Protein AF-A0A1G9VEW6-F1 (afdb_monomer_lite)

Foldseek 3Di:
DPPAQQLADLVQLVVLLVVLVVLLCCLVPPNDPDDVSVVSNVSSVLSNVCSVVNHDPVCVVVPRDGDPPDDD

Radius of gyration: 14.06 Å; chains: 1; bounding box: 30×27×40 Å

Secondary structure (DSSP, 8-state):
-------S-HHHHHHHHHHHHHHHHHHHHHSPTTHHHHHHHHHHHHHHHHHHHT--HHHHHTTPPPPPTT--

Sequence (72 aa):
MFFLQRNLPAWERALRLGGALLLACAGLLWLPAGWPMALALAGAAGLGLTGIAGFCPACALVGRKPVAKGKP

pLDDT: mean 87.22, std 14.07, range [40.34, 97.88]

Structure (mmCIF, N/CA/C/O backbone):
data_AF-A0A1G9VEW6-F1
#
_entry.id   AF-A0A1G9VEW6-F1
#
loop_
_atom_site.group_PDB
_atom_site.id
_atom_site.type_symbol
_atom_site.label_atom_id
_atom_site.label_alt_id
_atom_site.label_comp_id
_atom_site.label_asym_id
_atom_site.label_entity_id
_atom_site.label_seq_id
_atom_site.pdbx_PDB_ins_code
_atom_site.Cartn_x
_atom_site.Cartn_y
_atom_site.Cartn_z
_atom_site.occupancy
_atom_site.B_iso_or_equiv
_atom_site.auth_seq_id
_atom_site.auth_comp_id
_atom_site.auth_asym_id
_atom_site.auth_atom_id
_atom_site.pdbx_PDB_model_num
ATOM 1 N N . MET A 1 1 ? 0.608 18.639 14.006 1.00 40.34 1 MET A N 1
ATOM 2 C CA . MET A 1 1 ? 0.065 17.324 14.411 1.00 40.34 1 MET A CA 1
ATOM 3 C C . MET A 1 1 ? -1.080 16.998 13.465 1.00 40.34 1 MET A C 1
ATOM 5 O O . MET A 1 1 ? -2.103 17.663 13.542 1.00 40.34 1 MET A O 1
ATOM 9 N N . PHE A 1 2 ? -0.912 16.083 12.510 1.00 52.06 2 PHE A N 1
ATOM 10 C CA . PHE A 1 2 ? -2.027 15.706 11.634 1.00 52.06 2 PHE A CA 1
ATOM 11 C C . PHE A 1 2 ? -3.031 14.867 12.438 1.00 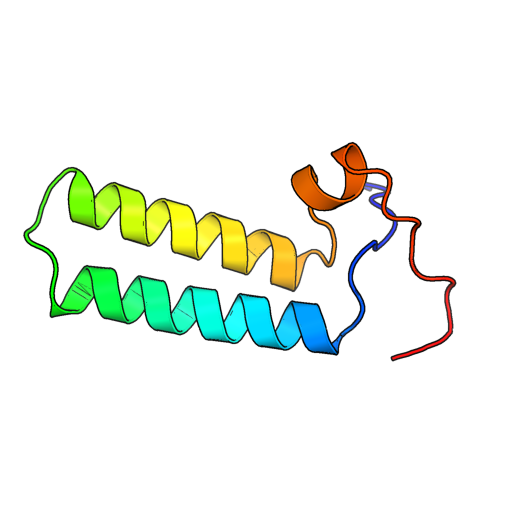52.06 2 PHE A C 1
ATOM 13 O O . PHE A 1 2 ? -2.767 13.709 12.753 1.00 52.06 2 PHE A O 1
ATOM 20 N N . PHE A 1 3 ? -4.168 15.461 12.807 1.00 62.34 3 PHE A N 1
ATOM 21 C CA . PHE A 1 3 ? -5.265 14.792 13.514 1.00 62.34 3 PHE A CA 1
ATOM 22 C C . PHE A 1 3 ? -6.118 13.966 12.537 1.00 62.34 3 PHE A C 1
ATOM 24 O O . PHE A 1 3 ? -7.281 14.263 12.288 1.00 62.34 3 PHE A O 1
ATOM 31 N N . LEU A 1 4 ? -5.535 12.917 11.955 1.00 68.75 4 LEU A N 1
ATOM 32 C CA . LEU A 1 4 ? -6.283 11.936 11.167 1.00 68.75 4 LEU A CA 1
ATOM 33 C C . LEU A 1 4 ? -6.866 10.892 12.122 1.00 68.75 4 LEU A C 1
ATOM 35 O O . LEU A 1 4 ? -6.136 10.066 12.675 1.00 68.75 4 LEU A O 1
ATOM 39 N N . GLN A 1 5 ? -8.182 10.932 12.345 1.00 77.06 5 GLN A N 1
ATOM 40 C CA . GLN A 1 5 ? -8.844 9.881 13.115 1.00 77.06 5 GLN A CA 1
ATOM 41 C C . GLN A 1 5 ? -8.742 8.546 12.372 1.00 77.06 5 GLN A C 1
ATOM 43 O O . GLN A 1 5 ? -9.118 8.443 11.206 1.00 77.06 5 GLN A O 1
ATOM 48 N N . ARG A 1 6 ? -8.234 7.512 13.053 1.00 79.56 6 ARG A N 1
ATOM 49 C CA . ARG A 1 6 ? -8.076 6.180 12.463 1.00 79.56 6 ARG A CA 1
ATOM 50 C C . ARG A 1 6 ? -9.430 5.613 12.044 1.00 79.56 6 ARG A C 1
ATOM 52 O O . ARG A 1 6 ? -10.349 5.497 12.850 1.00 79.56 6 ARG A O 1
ATOM 59 N N . ASN A 1 7 ? -9.514 5.230 10.778 1.00 86.50 7 ASN A N 1
ATOM 60 C CA . ASN A 1 7 ? -10.712 4.662 10.160 1.00 86.50 7 ASN A CA 1
ATOM 61 C C . ASN A 1 7 ? -10.575 3.149 9.919 1.00 86.50 7 ASN A C 1
ATOM 63 O O . ASN A 1 7 ? -11.556 2.469 9.638 1.00 86.50 7 ASN A O 1
ATOM 67 N N . LEU A 1 8 ? -9.351 2.615 10.014 1.00 84.88 8 LEU A N 1
ATOM 68 C CA . LEU A 1 8 ? -9.076 1.203 9.767 1.00 84.88 8 LEU A CA 1
ATOM 69 C C . LEU A 1 8 ? -8.764 0.438 11.068 1.00 84.88 8 LEU A C 1
ATOM 71 O O . LEU A 1 8 ? -7.815 0.828 11.758 1.00 84.88 8 LEU A O 1
ATOM 75 N N . PRO A 1 9 ? -9.482 -0.661 11.381 1.00 88.56 9 PRO A N 1
ATOM 76 C CA . PRO A 1 9 ? -9.081 -1.643 12.398 1.00 88.56 9 PRO A CA 1
ATOM 77 C C . PRO A 1 9 ? -7.740 -2.331 12.078 1.00 88.56 9 PRO A C 1
ATOM 79 O O . PRO A 1 9 ? -7.290 -2.325 10.928 1.00 88.56 9 PRO A O 1
ATOM 82 N N . ALA A 1 10 ? -7.095 -2.960 13.074 1.00 87.25 10 ALA A N 1
ATOM 83 C CA . ALA A 1 10 ? -5.772 -3.566 12.886 1.00 87.25 10 ALA A CA 1
ATOM 84 C C . ALA A 1 10 ? -5.730 -4.663 11.815 1.00 87.25 10 ALA A C 1
ATOM 86 O O . ALA A 1 10 ? -4.743 -4.743 11.085 1.00 87.25 10 ALA A O 1
ATOM 87 N N . TRP A 1 11 ? -6.786 -5.468 11.663 1.00 87.38 11 TRP A N 1
ATOM 88 C CA . TRP A 1 11 ? -6.793 -6.558 10.680 1.00 87.38 11 TRP A CA 1
ATOM 89 C C . TRP A 1 11 ? -6.722 -6.046 9.231 1.00 87.38 11 TRP A C 1
ATOM 91 O O . TRP A 1 11 ? -5.978 -6.588 8.419 1.00 87.38 11 TRP A O 1
ATOM 101 N N . GLU A 1 12 ? -7.402 -4.945 8.902 1.00 91.00 12 GLU A N 1
ATOM 102 C CA . GLU A 1 12 ? -7.302 -4.345 7.564 1.00 91.00 12 GLU A CA 1
ATOM 103 C C . GLU A 1 12 ? -5.964 -3.664 7.336 1.00 91.00 12 GLU A C 1
ATOM 105 O O . GLU A 1 12 ? -5.464 -3.638 6.213 1.00 91.00 12 GLU A O 1
ATOM 110 N N . ARG A 1 13 ? -5.371 -3.110 8.397 1.00 92.06 13 ARG A N 1
ATOM 111 C CA . ARG A 1 13 ? -4.013 -2.571 8.326 1.00 92.06 13 ARG A CA 1
ATOM 112 C C . ARG A 1 13 ? -3.034 -3.696 8.003 1.00 92.06 13 ARG A C 1
ATOM 114 O O . ARG A 1 13 ? -2.237 -3.529 7.087 1.00 92.06 13 ARG A O 1
ATOM 121 N N . ALA A 1 14 ? -3.147 -4.846 8.668 1.00 93.19 14 ALA A N 1
ATOM 122 C CA . ALA A 1 14 ? -2.328 -6.021 8.381 1.00 93.19 14 ALA A CA 1
ATOM 123 C C . ALA A 1 14 ? -2.512 -6.510 6.934 1.00 93.19 14 ALA A C 1
ATOM 125 O O . ALA A 1 14 ? -1.523 -6.682 6.224 1.00 93.19 14 ALA A O 1
ATOM 126 N N . LEU A 1 15 ? -3.757 -6.637 6.457 1.00 94.94 15 LEU A N 1
ATOM 127 C CA . LEU A 1 15 ? -4.032 -7.023 5.067 1.00 94.94 15 LEU A CA 1
ATOM 128 C C . LEU A 1 15 ? -3.469 -6.026 4.051 1.00 94.94 15 LEU A C 1
ATOM 130 O O . LEU A 1 15 ? -2.944 -6.441 3.024 1.00 94.94 15 LEU A O 1
ATOM 134 N N . ARG A 1 16 ? -3.536 -4.718 4.324 1.00 94.94 16 ARG A N 1
ATOM 135 C CA . ARG A 1 16 ? -2.955 -3.700 3.436 1.00 94.94 16 ARG A CA 1
ATOM 136 C C . ARG A 1 16 ? -1.443 -3.748 3.396 1.00 94.94 16 ARG A C 1
ATOM 138 O O . ARG A 1 16 ? -0.882 -3.576 2.323 1.00 94.94 16 ARG A O 1
ATOM 145 N N . LEU A 1 17 ? -0.794 -3.979 4.532 1.00 96.06 17 LEU A N 1
ATOM 146 C CA . LEU A 1 17 ? 0.658 -4.134 4.587 1.00 96.06 17 LEU A CA 1
ATOM 147 C C . LEU A 1 17 ? 1.099 -5.400 3.845 1.00 96.06 17 LEU A C 1
ATOM 149 O O . LEU A 1 17 ? 2.022 -5.336 3.038 1.00 96.06 17 LEU A O 1
ATOM 153 N N . GLY A 1 18 ? 0.391 -6.516 4.047 1.00 97.00 18 GLY A N 1
ATOM 154 C CA . GLY A 1 18 ? 0.623 -7.753 3.302 1.00 97.00 18 GLY A CA 1
ATOM 155 C C . GLY A 1 18 ? 0.401 -7.572 1.800 1.00 97.00 18 GLY A C 1
ATOM 156 O O . GLY A 1 18 ? 1.263 -7.919 1.001 1.00 97.00 18 GLY A O 1
ATOM 157 N N . GLY A 1 19 ? -0.713 -6.952 1.406 1.00 97.00 19 GLY A N 1
ATOM 158 C CA . GLY A 1 19 ? -1.026 -6.653 0.008 1.00 97.00 19 GLY A CA 1
ATOM 159 C C . GLY A 1 19 ? -0.038 -5.681 -0.640 1.00 97.00 19 GLY A C 1
ATOM 160 O O . GLY A 1 19 ? 0.345 -5.886 -1.785 1.00 97.00 19 GLY A O 1
ATOM 161 N N . ALA A 1 20 ? 0.427 -4.661 0.089 1.00 97.31 20 ALA A N 1
ATOM 162 C CA . ALA A 1 20 ? 1.469 -3.748 -0.375 1.00 97.31 20 ALA A CA 1
ATOM 163 C C . ALA A 1 20 ? 2.785 -4.487 -0.639 1.00 97.31 20 ALA A C 1
ATOM 165 O O . ALA A 1 20 ? 3.399 -4.281 -1.682 1.00 97.31 20 ALA A O 1
ATOM 166 N N . LEU A 1 21 ? 3.193 -5.372 0.275 1.00 97.81 21 LEU A N 1
ATOM 167 C CA . LEU A 1 21 ? 4.398 -6.178 0.107 1.00 97.81 21 LEU A CA 1
ATOM 168 C C . LEU A 1 21 ? 4.274 -7.112 -1.101 1.00 97.81 21 LEU A C 1
ATOM 170 O O . LEU A 1 21 ? 5.157 -7.127 -1.953 1.00 97.81 21 LEU A O 1
ATOM 174 N N . LEU A 1 22 ? 3.156 -7.834 -1.210 1.00 97.88 22 LEU A N 1
ATOM 175 C CA . LEU A 1 22 ? 2.890 -8.720 -2.342 1.00 97.88 22 LEU A CA 1
ATOM 176 C C . LEU A 1 22 ? 2.882 -7.957 -3.666 1.00 97.88 22 LEU A C 1
ATOM 178 O O . LEU A 1 22 ? 3.488 -8.418 -4.625 1.00 97.88 22 LEU A O 1
ATOM 182 N N . LEU A 1 23 ? 2.255 -6.780 -3.721 1.00 97.56 23 LEU A N 1
ATOM 183 C CA . LEU A 1 23 ? 2.205 -5.954 -4.925 1.00 97.56 23 LEU A CA 1
ATOM 184 C C . LEU A 1 23 ? 3.580 -5.378 -5.294 1.00 97.56 23 LEU A C 1
ATOM 186 O O . LEU A 1 23 ? 3.917 -5.315 -6.474 1.00 97.56 23 LEU A O 1
ATOM 190 N N . ALA A 1 24 ? 4.395 -5.000 -4.306 1.00 97.38 24 ALA A N 1
ATOM 191 C CA . ALA A 1 24 ? 5.767 -4.557 -4.540 1.00 97.38 24 ALA A CA 1
ATOM 192 C C . ALA A 1 24 ? 6.637 -5.697 -5.092 1.00 97.38 24 ALA A C 1
ATOM 194 O O . ALA A 1 24 ? 7.313 -5.513 -6.103 1.00 97.38 24 ALA A O 1
ATOM 195 N N . CYS A 1 25 ? 6.574 -6.887 -4.484 1.00 97.88 25 CYS A N 1
ATOM 196 C CA . CYS A 1 25 ? 7.244 -8.081 -5.001 1.00 97.88 25 CYS A CA 1
ATOM 197 C C . CYS A 1 25 ? 6.738 -8.438 -6.405 1.00 97.88 25 CYS A C 1
ATOM 199 O O . CYS A 1 25 ? 7.547 -8.721 -7.285 1.00 97.88 25 CYS A O 1
ATOM 201 N N . ALA A 1 26 ? 5.421 -8.360 -6.632 1.00 96.69 26 ALA A N 1
ATOM 202 C CA . ALA A 1 26 ? 4.791 -8.591 -7.929 1.00 96.69 26 ALA A CA 1
ATOM 203 C C . ALA A 1 26 ? 5.366 -7.662 -9.013 1.00 96.69 26 ALA A C 1
ATOM 205 O O . ALA A 1 26 ? 5.778 -8.107 -10.084 1.00 96.69 26 ALA A O 1
ATOM 206 N N . GLY A 1 27 ? 5.438 -6.365 -8.703 1.00 96.31 27 GLY A N 1
ATOM 207 C CA . GLY A 1 27 ? 5.978 -5.346 -9.594 1.00 96.31 27 GLY A CA 1
ATOM 208 C C . GLY A 1 27 ? 7.464 -5.532 -9.902 1.00 96.31 27 GLY A C 1
ATOM 209 O O . GLY A 1 27 ? 7.864 -5.360 -11.045 1.00 96.31 27 GLY A O 1
ATOM 210 N N . LEU A 1 28 ? 8.275 -5.899 -8.906 1.00 96.62 28 LEU A N 1
ATOM 211 C CA . LEU A 1 28 ? 9.727 -6.036 -9.071 1.00 96.62 28 LEU A CA 1
ATOM 212 C C . LEU A 1 28 ? 10.146 -7.322 -9.789 1.00 96.62 28 LEU A C 1
ATOM 214 O O . LEU A 1 28 ? 11.147 -7.315 -10.498 1.00 96.62 28 LEU A O 1
ATOM 218 N N . LEU A 1 29 ? 9.427 -8.426 -9.575 1.00 97.12 29 LEU A N 1
ATOM 219 C CA . LEU A 1 29 ? 9.840 -9.742 -10.072 1.00 97.12 29 LEU A CA 1
ATOM 220 C C . LEU A 1 29 ? 9.194 -10.121 -11.411 1.00 97.12 29 LEU A C 1
ATOM 222 O O . LEU A 1 29 ? 9.793 -10.888 -12.160 1.00 97.12 29 LEU A O 1
ATOM 226 N N . TRP A 1 30 ? 7.994 -9.614 -11.721 1.00 95.56 30 TRP A N 1
ATOM 227 C CA . TRP A 1 30 ? 7.228 -10.065 -12.895 1.00 95.56 30 TRP A CA 1
ATOM 228 C C . TRP A 1 30 ? 6.858 -8.965 -13.893 1.00 95.56 30 TRP A C 1
ATOM 230 O O . TRP A 1 30 ? 6.412 -9.290 -14.993 1.00 95.56 30 TRP A O 1
ATOM 240 N N . LEU A 1 31 ? 7.017 -7.682 -13.557 1.00 95.00 31 LEU A N 1
ATOM 241 C CA . LEU A 1 31 ? 6.690 -6.590 -14.474 1.00 95.00 31 LEU A CA 1
ATOM 242 C C . LEU A 1 31 ? 7.940 -6.055 -15.182 1.00 95.00 31 LEU A C 1
ATOM 244 O O . LEU A 1 31 ? 8.988 -5.898 -14.555 1.00 95.00 31 LEU A O 1
ATOM 248 N N . PRO A 1 32 ? 7.840 -5.719 -16.482 1.00 93.38 32 PRO A N 1
ATOM 249 C CA . PRO A 1 32 ? 8.935 -5.067 -17.179 1.00 93.38 32 PRO A CA 1
ATOM 250 C C . PRO A 1 32 ? 9.185 -3.674 -16.596 1.00 93.38 32 PRO A C 1
ATOM 252 O O . PRO A 1 32 ? 8.253 -2.965 -16.193 1.00 93.38 32 PRO A O 1
ATOM 255 N N . ALA A 1 33 ? 10.452 -3.261 -16.607 1.00 92.75 33 ALA A N 1
ATOM 256 C CA . ALA A 1 33 ? 10.839 -1.910 -16.232 1.00 92.75 33 ALA A CA 1
ATOM 257 C C . ALA A 1 33 ? 10.101 -0.881 -17.107 1.00 92.75 33 ALA A C 1
ATOM 259 O O . ALA A 1 33 ? 10.074 -0.988 -18.333 1.00 92.75 33 ALA A O 1
ATOM 260 N N . GLY A 1 34 ? 9.489 0.116 -16.468 1.00 95.00 34 GLY A N 1
ATOM 261 C CA . GLY A 1 34 ? 8.712 1.152 -17.143 1.00 95.00 34 GLY A CA 1
ATOM 262 C C . GLY A 1 34 ? 7.463 1.549 -16.364 1.00 95.00 34 GLY A C 1
ATOM 263 O O . GLY A 1 34 ? 7.363 1.339 -15.152 1.00 95.00 34 GLY A O 1
ATOM 264 N N . TRP A 1 35 ? 6.486 2.108 -17.081 1.00 96.38 35 TRP A N 1
ATOM 265 C CA . TRP A 1 35 ? 5.232 2.576 -16.492 1.00 96.38 35 TRP A CA 1
ATOM 266 C C . TRP A 1 35 ? 4.439 1.508 -15.710 1.00 96.38 35 TRP A C 1
ATOM 268 O O . TRP A 1 35 ? 3.905 1.876 -14.661 1.00 96.38 35 TRP A O 1
ATOM 278 N N . PRO A 1 36 ? 4.367 0.211 -16.103 1.00 95.50 36 PRO A N 1
ATOM 279 C CA . PRO A 1 36 ? 3.583 -0.745 -15.327 1.00 95.50 36 PRO A CA 1
ATOM 280 C C . PRO A 1 36 ? 4.244 -1.019 -13.971 1.00 95.50 36 PRO A C 1
ATOM 282 O O . PRO A 1 36 ? 3.557 -1.025 -12.949 1.00 95.50 36 PRO A O 1
ATOM 285 N N . MET A 1 37 ? 5.575 -1.176 -13.929 1.00 96.88 37 MET A N 1
ATOM 286 C CA . MET A 1 37 ? 6.319 -1.358 -12.677 1.00 96.88 37 MET A CA 1
ATOM 287 C C . MET A 1 37 ? 6.171 -0.131 -11.772 1.00 96.88 37 MET A C 1
ATOM 289 O O . MET A 1 37 ? 5.919 -0.271 -10.576 1.00 96.88 37 MET A O 1
ATOM 293 N N . ALA A 1 38 ? 6.260 1.076 -12.341 1.00 96.94 38 ALA A N 1
ATOM 294 C CA . ALA A 1 38 ? 6.071 2.316 -11.594 1.00 96.94 38 ALA A CA 1
ATOM 295 C C . ALA A 1 38 ? 4.670 2.409 -10.966 1.00 96.94 38 ALA A C 1
ATOM 297 O O . ALA A 1 38 ? 4.554 2.773 -9.796 1.00 96.94 38 ALA A O 1
ATOM 298 N N . LEU A 1 39 ? 3.613 2.031 -11.696 1.00 97.38 39 LEU A N 1
ATOM 299 C CA . LEU A 1 39 ? 2.252 1.990 -11.153 1.00 97.38 39 LEU A CA 1
ATOM 300 C C . LEU A 1 39 ? 2.093 0.940 -10.051 1.00 97.38 39 LEU A C 1
ATOM 302 O O . LEU A 1 39 ? 1.468 1.231 -9.031 1.00 97.38 39 LEU A O 1
ATOM 306 N N . ALA A 1 40 ? 2.667 -0.255 -10.220 1.00 97.06 40 ALA A N 1
ATOM 307 C CA . ALA A 1 40 ? 2.624 -1.298 -9.197 1.00 97.06 40 ALA A CA 1
ATOM 308 C C . ALA A 1 40 ? 3.298 -0.830 -7.897 1.00 97.06 40 ALA A C 1
ATOM 310 O O . ALA A 1 40 ? 2.718 -0.949 -6.816 1.00 97.06 40 ALA A O 1
ATOM 311 N N . LEU A 1 41 ? 4.480 -0.216 -8.001 1.00 97.62 41 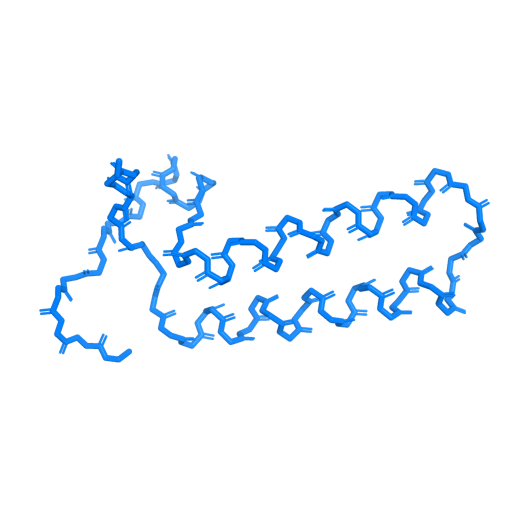LEU A N 1
ATOM 312 C CA . LEU A 1 41 ? 5.212 0.324 -6.855 1.00 97.62 41 LEU A CA 1
ATOM 313 C C . LEU A 1 41 ? 4.497 1.517 -6.210 1.00 97.62 41 LEU A C 1
ATOM 315 O O . LEU A 1 41 ? 4.416 1.589 -4.985 1.00 97.62 41 LEU A O 1
ATOM 319 N N . ALA A 1 42 ? 3.925 2.425 -7.005 1.00 97.38 42 ALA A N 1
ATOM 320 C CA . ALA A 1 42 ? 3.128 3.537 -6.489 1.00 97.38 42 ALA A CA 1
ATOM 321 C C . ALA A 1 42 ? 1.868 3.043 -5.755 1.00 97.38 42 ALA A C 1
ATOM 323 O O . ALA A 1 42 ? 1.547 3.531 -4.668 1.00 97.38 42 ALA A O 1
ATOM 324 N N . GLY A 1 43 ? 1.184 2.036 -6.305 1.00 96.56 43 GLY A N 1
ATOM 325 C CA . GLY A 1 43 ? 0.042 1.384 -5.667 1.00 96.56 43 GLY A CA 1
ATOM 326 C C . GLY A 1 43 ? 0.425 0.691 -4.358 1.00 96.56 43 GLY A C 1
ATOM 327 O O . GLY A 1 43 ? -0.256 0.866 -3.345 1.00 96.56 43 GLY A O 1
ATOM 328 N N . ALA A 1 44 ? 1.550 -0.029 -4.349 1.00 97.12 44 ALA A N 1
ATOM 329 C CA . ALA A 1 44 ? 2.096 -0.662 -3.152 1.00 97.12 44 ALA A CA 1
ATOM 330 C C . ALA A 1 44 ? 2.431 0.375 -2.071 1.00 97.12 44 ALA A C 1
ATOM 332 O O . ALA A 1 44 ? 2.035 0.213 -0.917 1.00 97.12 44 ALA A O 1
ATOM 333 N N . ALA A 1 45 ? 3.078 1.483 -2.443 1.00 96.62 45 ALA A N 1
ATOM 334 C CA . ALA A 1 45 ? 3.375 2.579 -1.529 1.00 96.62 45 ALA A CA 1
ATOM 335 C C . ALA A 1 45 ? 2.094 3.204 -0.951 1.00 96.62 45 ALA A C 1
ATOM 337 O O . ALA A 1 45 ? 1.988 3.375 0.262 1.00 96.62 45 ALA A O 1
ATOM 338 N N . GLY A 1 46 ? 1.081 3.478 -1.780 1.00 95.44 46 GLY A N 1
ATOM 339 C CA . GLY A 1 46 ? -0.208 4.006 -1.320 1.00 95.44 46 GLY A CA 1
ATOM 340 C C . GLY A 1 46 ? -0.929 3.067 -0.342 1.00 95.44 46 GLY A C 1
ATOM 341 O O . GLY A 1 46 ? -1.409 3.495 0.715 1.00 95.44 46 GLY A O 1
ATOM 342 N N . LEU A 1 47 ? -0.960 1.766 -0.642 1.00 95.19 47 LEU A N 1
ATOM 343 C CA . LEU A 1 47 ? -1.507 0.750 0.263 1.00 95.19 47 LEU A CA 1
ATOM 344 C C . LEU A 1 47 ? -0.726 0.682 1.581 1.00 95.19 47 LEU A C 1
ATOM 346 O O . LEU A 1 47 ? -1.335 0.716 2.653 1.00 95.19 47 LEU A O 1
ATOM 350 N N . GLY A 1 48 ? 0.605 0.662 1.512 1.00 95.25 48 GLY A N 1
ATOM 351 C CA . GLY A 1 48 ? 1.480 0.611 2.680 1.00 95.25 48 GLY A CA 1
ATOM 352 C C . GLY A 1 48 ? 1.309 1.828 3.587 1.00 95.25 48 GLY A C 1
ATOM 353 O O . GLY A 1 48 ? 1.076 1.680 4.787 1.00 95.25 48 GLY A O 1
ATOM 354 N N . LEU A 1 49 ? 1.317 3.034 3.013 1.00 94.00 49 LEU A N 1
ATOM 355 C CA . LEU A 1 49 ? 1.136 4.287 3.748 1.00 94.00 49 LEU A CA 1
ATOM 356 C C . LEU A 1 49 ? -0.217 4.340 4.464 1.00 94.00 49 LEU A C 1
ATOM 358 O O . LEU A 1 49 ? -0.282 4.722 5.632 1.00 94.00 49 LEU A O 1
ATOM 362 N N . THR A 1 50 ? -1.296 3.904 3.808 1.00 92.19 50 THR A N 1
ATOM 363 C CA . THR A 1 50 ? -2.626 3.874 4.441 1.00 92.19 50 THR A CA 1
ATOM 364 C C . THR A 1 50 ? -2.743 2.807 5.535 1.00 92.19 50 THR A C 1
ATOM 366 O O . THR A 1 50 ? -3.427 3.031 6.538 1.00 92.19 50 THR A O 1
ATOM 369 N N . GLY A 1 51 ? -2.042 1.677 5.399 1.00 90.19 51 GLY A N 1
ATOM 370 C CA . GLY A 1 51 ? -1.900 0.670 6.454 1.00 90.19 51 GLY A CA 1
ATOM 371 C C . GLY A 1 51 ? -1.134 1.201 7.673 1.00 90.19 51 GLY A C 1
ATOM 372 O O . GLY A 1 51 ? -1.613 1.077 8.805 1.00 90.19 51 GLY A O 1
ATOM 373 N N . ILE A 1 52 ? 0.007 1.868 7.457 1.00 89.81 52 ILE A N 1
ATOM 374 C CA . ILE A 1 52 ? 0.835 2.466 8.521 1.00 89.81 52 ILE A CA 1
ATOM 375 C C . ILE A 1 52 ? 0.065 3.575 9.240 1.00 89.81 52 ILE A C 1
ATOM 377 O O . ILE A 1 52 ? -0.095 3.515 10.462 1.00 89.81 52 ILE A O 1
ATOM 381 N N . ALA A 1 53 ? -0.479 4.544 8.499 1.00 89.50 53 ALA A N 1
ATOM 382 C CA . ALA A 1 53 ? -1.232 5.661 9.065 1.00 89.50 53 ALA A CA 1
ATOM 383 C C . ALA A 1 53 ? -2.527 5.207 9.769 1.00 89.50 53 ALA A C 1
ATOM 385 O O . ALA A 1 53 ? -2.984 5.851 10.714 1.00 89.50 53 ALA A O 1
ATOM 386 N N . GLY A 1 54 ? -3.120 4.084 9.343 1.00 85.88 54 GLY A N 1
ATOM 387 C CA . GLY A 1 54 ? -4.419 3.622 9.845 1.00 85.88 54 GLY A CA 1
ATOM 388 C C . GLY A 1 54 ? -5.585 4.489 9.359 1.00 85.88 54 GLY A C 1
ATOM 389 O 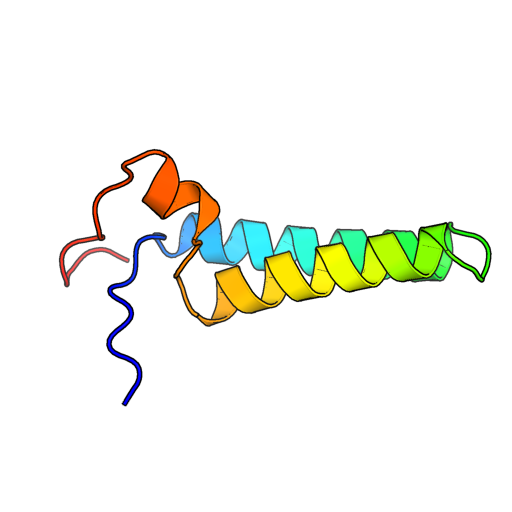O . GLY A 1 54 ? -6.668 4.481 9.950 1.00 85.88 54 GLY A O 1
ATOM 390 N N . PHE A 1 55 ? -5.361 5.249 8.288 1.00 87.69 55 PHE A N 1
ATOM 391 C CA . PHE A 1 55 ? -6.347 6.101 7.641 1.00 87.69 55 PHE A CA 1
ATOM 392 C C . PHE A 1 55 ? -6.317 5.870 6.133 1.00 87.69 55 PHE A C 1
ATOM 394 O O . PHE A 1 55 ? -5.255 5.853 5.513 1.00 87.69 55 PHE A O 1
ATOM 401 N N . CYS A 1 56 ? -7.498 5.720 5.538 1.00 90.88 56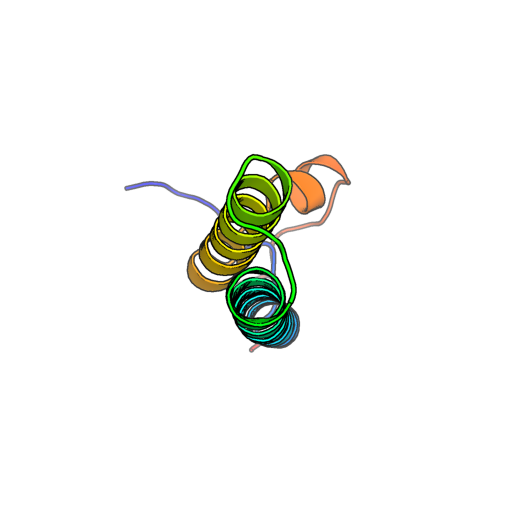 CYS A N 1
ATOM 402 C CA . CYS A 1 56 ? -7.661 5.619 4.098 1.00 90.88 56 CYS A CA 1
ATOM 403 C C . CYS A 1 56 ? -8.665 6.669 3.615 1.00 90.88 56 CYS A C 1
ATOM 405 O O . CYS A 1 56 ? -9.830 6.583 4.017 1.00 90.88 56 CYS A O 1
ATOM 407 N N . PRO A 1 57 ? -8.255 7.603 2.732 1.00 86.25 57 PRO A N 1
ATOM 408 C CA . PRO A 1 57 ? -9.141 8.647 2.225 1.00 86.25 57 PRO A CA 1
ATOM 409 C C . PRO A 1 57 ? -10.298 8.065 1.410 1.00 86.25 57 PRO A C 1
ATOM 411 O O . PRO A 1 57 ? -11.432 8.477 1.608 1.00 86.25 57 PRO A O 1
ATOM 414 N N . ALA A 1 58 ? -10.056 7.040 0.586 1.00 89.25 58 ALA A N 1
ATOM 415 C CA . ALA A 1 58 ? -11.117 6.372 -0.168 1.00 89.25 58 ALA A CA 1
ATOM 416 C C . ALA A 1 58 ? -12.181 5.750 0.756 1.00 89.25 58 ALA A C 1
ATOM 418 O O . ALA A 1 58 ? -13.371 5.945 0.546 1.00 89.25 58 ALA A O 1
ATOM 419 N N . CYS A 1 59 ? -11.772 5.071 1.837 1.00 88.38 59 CYS A N 1
ATOM 420 C CA . CYS A 1 59 ? -12.727 4.525 2.808 1.00 88.38 59 CYS A CA 1
ATOM 421 C C . CYS A 1 59 ? -13.492 5.626 3.554 1.00 88.38 59 CYS A C 1
ATOM 423 O O . CYS A 1 59 ? -14.662 5.440 3.873 1.00 88.38 59 CYS A O 1
ATOM 425 N N . ALA A 1 60 ? -12.844 6.756 3.846 1.00 87.31 60 ALA A N 1
ATOM 426 C CA . ALA A 1 60 ? -13.498 7.897 4.480 1.00 87.31 60 ALA A CA 1
ATOM 42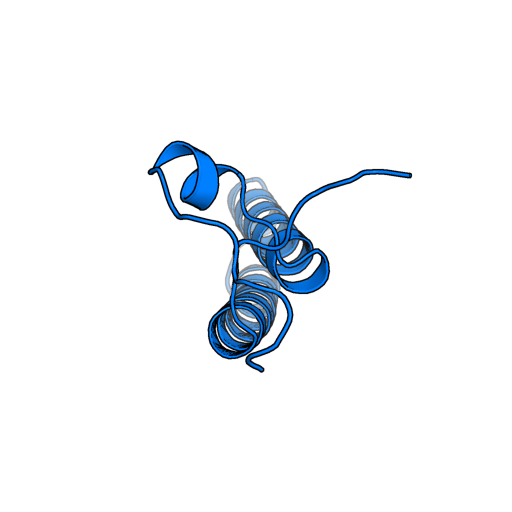7 C C . ALA A 1 60 ? -14.528 8.559 3.545 1.00 87.31 60 ALA A C 1
ATOM 429 O O . ALA A 1 60 ? -15.635 8.847 3.985 1.00 87.31 60 ALA A O 1
ATOM 430 N N . LEU A 1 61 ? -14.206 8.723 2.254 1.00 88.62 61 LEU A N 1
ATOM 431 C CA . LEU A 1 61 ? -15.120 9.259 1.234 1.00 88.62 61 LEU A CA 1
ATOM 432 C C . LEU A 1 61 ? -16.353 8.371 1.021 1.00 88.62 61 LEU A C 1
ATOM 434 O O . LEU A 1 61 ? -17.439 8.881 0.778 1.00 88.62 61 LEU A O 1
ATOM 438 N N . VAL A 1 62 ? -16.203 7.053 1.176 1.00 89.81 62 VAL A N 1
ATOM 439 C CA . VAL A 1 62 ? -17.315 6.083 1.133 1.00 89.81 62 VAL A CA 1
ATOM 440 C C . VAL A 1 62 ? -18.186 6.136 2.409 1.00 89.81 62 VAL A C 1
ATOM 442 O O . VAL A 1 62 ? -19.196 5.447 2.508 1.00 89.81 62 VAL A O 1
ATOM 445 N N . GLY A 1 63 ? -17.842 6.973 3.395 1.00 83.25 63 GLY A N 1
ATOM 446 C CA . GLY A 1 63 ? -18.640 7.180 4.609 1.00 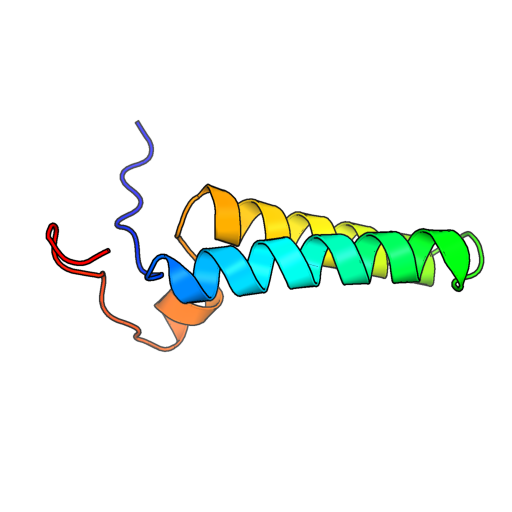83.25 63 GLY A CA 1
ATOM 447 C C . GLY A 1 63 ? -18.291 6.240 5.764 1.00 83.25 63 GLY A C 1
ATOM 448 O O . GLY A 1 63 ? -19.058 6.116 6.723 1.00 83.25 63 GLY A O 1
ATOM 449 N N . ARG A 1 64 ? -17.137 5.565 5.709 1.00 82.38 64 ARG A N 1
ATOM 450 C CA . ARG A 1 64 ? -16.695 4.702 6.807 1.00 82.38 64 ARG A CA 1
ATOM 451 C C . ARG A 1 64 ? -16.382 5.542 8.046 1.00 82.38 64 ARG A C 1
ATOM 453 O O . ARG A 1 64 ? -15.631 6.516 7.982 1.00 82.38 64 ARG A O 1
ATOM 460 N N . LYS A 1 65 ? -16.986 5.146 9.167 1.00 81.69 65 LYS A N 1
ATOM 461 C CA . LYS A 1 65 ? -16.870 5.844 10.446 1.00 81.69 65 LYS A CA 1
ATOM 462 C C . LYS A 1 65 ? -15.551 5.487 11.141 1.00 81.69 65 LYS A C 1
ATOM 464 O O . LYS A 1 65 ? -15.171 4.316 11.126 1.00 81.69 65 LYS A O 1
ATOM 469 N N . PRO A 1 66 ? -14.901 6.455 11.809 1.00 79.00 66 PRO A N 1
ATOM 470 C CA . PRO A 1 66 ? -13.710 6.203 12.606 1.00 79.00 66 PRO A CA 1
ATOM 471 C C . PRO A 1 66 ? -13.914 5.098 13.640 1.00 79.00 66 PRO A C 1
ATOM 473 O O . PRO A 1 66 ? -14.980 4.982 14.250 1.00 79.00 66 PRO A O 1
ATOM 476 N N . VAL A 1 67 ? -12.870 4.309 13.876 1.00 75.50 67 VAL A N 1
ATOM 477 C CA . VAL A 1 67 ? -12.898 3.280 14.916 1.00 75.50 67 VAL A CA 1
ATOM 478 C C . VAL A 1 67 ? -12.803 3.983 16.272 1.00 75.50 67 VAL A C 1
ATOM 480 O O . VAL A 1 67 ? -11.858 4.734 16.524 1.00 75.50 67 VAL A O 1
ATOM 483 N N . ALA A 1 68 ? -13.786 3.765 17.150 1.00 64.94 68 ALA A N 1
ATOM 484 C CA . ALA A 1 68 ? -13.754 4.291 18.513 1.00 64.94 68 ALA A CA 1
ATOM 485 C C . ALA A 1 68 ? -12.485 3.801 19.239 1.00 64.94 68 ALA A C 1
ATOM 487 O O . ALA A 1 68 ? -12.117 2.631 19.118 1.00 64.94 68 ALA A O 1
ATOM 488 N N . LYS A 1 69 ? -11.807 4.688 19.987 1.00 53.53 69 LYS A N 1
ATOM 489 C CA . LYS A 1 69 ? -10.626 4.336 20.799 1.00 53.53 69 LYS A CA 1
ATOM 490 C C . LYS A 1 69 ? -10.991 3.173 21.734 1.00 53.53 69 LYS A C 1
ATOM 492 O O . LYS A 1 69 ? -11.687 3.403 22.715 1.00 53.53 69 LYS A O 1
ATOM 497 N N . GLY A 1 70 ? -10.539 1.950 21.439 1.00 51.19 70 GLY A N 1
ATOM 498 C CA . GLY A 1 70 ? -10.710 0.823 22.365 1.00 51.19 70 GLY A CA 1
ATOM 499 C C . GLY A 1 70 ? -10.920 -0.578 21.790 1.00 51.19 70 GLY A C 1
ATOM 500 O O . GLY A 1 70 ? -11.100 -1.489 22.589 1.00 51.19 70 GLY A O 1
ATOM 501 N N . LYS A 1 71 ? -10.891 -0.810 20.471 1.00 43.94 71 LYS A N 1
ATOM 502 C CA . LYS A 1 71 ? -10.849 -2.187 19.940 1.00 43.94 71 LYS A CA 1
ATOM 503 C C . LYS A 1 71 ? -9.650 -2.394 19.011 1.00 43.94 71 LYS A C 1
ATOM 505 O O . LYS A 1 71 ? -9.414 -1.501 18.193 1.00 43.94 71 LYS A O 1
ATOM 510 N N . PRO A 1 72 ? -8.882 -3.490 19.199 1.00 47.88 72 PRO A N 1
ATOM 511 C CA . PRO A 1 72 ? -7.701 -3.791 18.391 1.00 47.88 72 PRO A CA 1
ATOM 512 C C . PRO A 1 72 ? -8.055 -3.854 16.900 1.00 47.88 72 PRO A C 1
ATOM 514 O O . PRO A 1 72 ? -9.096 -4.452 16.548 1.00 47.88 72 PRO A O 1
#